Protein AF-A0A4R1UCJ8-F1 (afdb_monomer_lite)

Sequence (76 aa):
MDEDAVFAFGSALAAIGGLLEEKGLCTAKELAQSLRHAAMVHLKAEKKYHVRGEYLCAWAVSVKAAADGASAAPRH

Foldseek 3Di:
DPVVVLLVVLVVLLVVQVVCVVVVNDHLLVSLVVLQVVLVVQCPDDPVSNVVSVSSPSSSVSSVCSSVVVPDPDDD

Secondary structure (DSSP, 8-state):
--HHHHHHHHHHHHHHHHHHHHTTS--HHHHHHHHHHHHHHHHHS-GGGHHHHHHHHHHHHHHHHHHTT---PPP-

pLDDT: mean 84.88, std 15.07, range [35.59, 95.56]

Structure (mmCIF, N/CA/C/O backbone):
data_AF-A0A4R1UCJ8-F1
#
_entry.id   AF-A0A4R1UCJ8-F1
#
loop_
_atom_site.group_PDB
_atom_site.id
_atom_site.type_symbol
_atom_site.label_atom_id
_atom_site.label_alt_id
_atom_site.label_comp_id
_atom_site.label_asym_id
_atom_site.label_entity_id
_atom_site.label_seq_id
_atom_site.pdbx_PDB_ins_code
_atom_site.Cartn_x
_atom_site.Cartn_y
_atom_site.Cartn_z
_atom_site.occupancy
_atom_site.B_iso_or_equiv
_atom_site.auth_seq_id
_atom_site.auth_comp_id
_atom_site.auth_asym_id
_atom_site.auth_atom_id
_atom_site.pdbx_PDB_model_num
ATOM 1 N N . MET A 1 1 ? 1.665 0.441 -18.574 1.00 59.53 1 MET A N 1
ATOM 2 C CA . MET A 1 1 ? 1.449 -0.227 -17.277 1.00 59.53 1 MET A CA 1
ATOM 3 C C . MET A 1 1 ? 0.029 -0.760 -17.319 1.00 59.53 1 MET A C 1
ATOM 5 O O . MET A 1 1 ? -0.812 -0.037 -17.832 1.00 59.53 1 MET A O 1
ATOM 9 N N . ASP A 1 2 ? -0.222 -2.005 -16.918 1.00 78.44 2 ASP A N 1
ATOM 10 C CA . ASP A 1 2 ? -1.597 -2.525 -16.832 1.00 78.44 2 ASP A CA 1
ATOM 11 C C . ASP A 1 2 ? -2.221 -1.969 -15.548 1.00 78.44 2 ASP A C 1
ATOM 13 O O . ASP A 1 2 ? -1.940 -2.457 -14.455 1.00 78.44 2 ASP A O 1
ATOM 17 N N . GLU A 1 3 ? -2.931 -0.850 -15.669 1.00 74.88 3 GLU A N 1
ATOM 18 C CA . GLU A 1 3 ? -3.439 -0.082 -14.528 1.00 74.88 3 GLU A CA 1
ATOM 19 C C . GLU A 1 3 ? -4.430 -0.893 -13.684 1.00 74.88 3 GLU A C 1
ATOM 21 O O . GLU A 1 3 ? -4.380 -0.822 -12.454 1.00 74.88 3 GLU A O 1
ATOM 26 N N . ASP A 1 4 ? -5.242 -1.742 -14.315 1.00 78.00 4 ASP A N 1
ATOM 27 C CA . ASP A 1 4 ? -6.230 -2.581 -13.635 1.00 78.00 4 ASP A CA 1
ATOM 28 C C . ASP A 1 4 ? -5.554 -3.591 -12.706 1.00 78.00 4 ASP A C 1
ATOM 30 O O . ASP A 1 4 ? -5.933 -3.729 -11.537 1.00 78.00 4 ASP A O 1
ATOM 34 N N . ALA A 1 5 ? -4.493 -4.249 -13.183 1.00 77.06 5 ALA A N 1
ATOM 35 C CA . ALA A 1 5 ? -3.707 -5.154 -12.351 1.00 77.06 5 ALA A CA 1
ATOM 36 C C . ALA A 1 5 ? -3.070 -4.412 -11.161 1.00 77.06 5 ALA A C 1
ATOM 38 O O . ALA A 1 5 ? -3.062 -4.921 -10.037 1.00 77.06 5 ALA A O 1
ATOM 39 N N . VAL A 1 6 ? -2.571 -3.190 -11.370 1.00 79.75 6 VAL A N 1
ATOM 40 C CA . VAL A 1 6 ? -1.961 -2.383 -10.299 1.00 79.75 6 VAL A CA 1
ATOM 41 C C . VAL A 1 6 ? -2.969 -2.023 -9.221 1.00 79.75 6 VAL A C 1
ATOM 43 O O . VAL A 1 6 ? -2.668 -2.194 -8.036 1.00 79.75 6 VAL A O 1
ATOM 46 N N . PHE A 1 7 ? 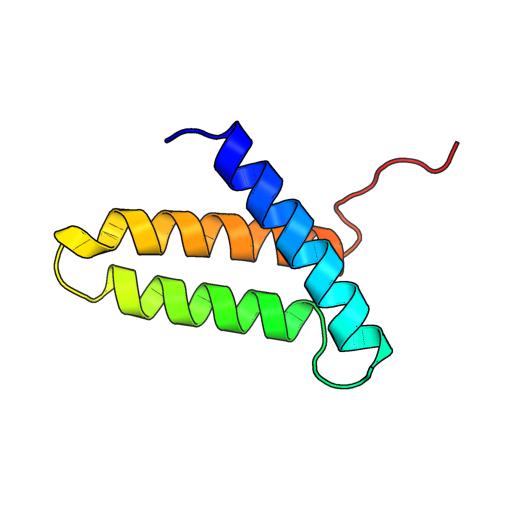-4.156 -1.564 -9.612 1.00 78.25 7 PHE A N 1
ATOM 47 C CA . PHE A 1 7 ? -5.209 -1.222 -8.664 1.00 78.25 7 PHE A CA 1
ATOM 48 C C . PHE A 1 7 ? -5.734 -2.457 -7.930 1.00 78.25 7 PHE A C 1
ATOM 50 O O . PHE A 1 7 ? -5.871 -2.403 -6.708 1.00 78.25 7 PHE A O 1
ATOM 57 N N . ALA A 1 8 ? -5.921 -3.588 -8.619 1.00 85.25 8 ALA A N 1
ATOM 58 C CA . ALA A 1 8 ? -6.358 -4.836 -7.992 1.00 85.25 8 ALA A CA 1
ATOM 59 C C . ALA A 1 8 ? -5.378 -5.313 -6.903 1.00 85.25 8 ALA A C 1
ATOM 61 O O . ALA A 1 8 ? -5.794 -5.642 -5.788 1.00 85.25 8 ALA A O 1
ATOM 62 N N . PHE A 1 9 ? -4.070 -5.288 -7.184 1.00 88.19 9 PHE A N 1
ATOM 63 C CA . PHE A 1 9 ? -3.050 -5.620 -6.183 1.00 88.19 9 PHE A CA 1
ATOM 64 C C . PHE A 1 9 ? -2.993 -4.596 -5.044 1.00 88.19 9 PHE A C 1
ATOM 66 O O . PHE A 1 9 ? -2.866 -4.987 -3.883 1.00 88.19 9 PHE A O 1
ATOM 73 N N . GLY A 1 10 ? -3.147 -3.303 -5.341 1.00 87.38 10 GLY A N 1
ATOM 74 C CA . GLY A 1 10 ? -3.250 -2.255 -4.324 1.00 87.38 10 GLY A CA 1
ATOM 75 C C . GLY A 1 10 ? -4.430 -2.471 -3.368 1.00 87.38 10 GLY A C 1
ATOM 76 O O . GLY A 1 10 ? -4.260 -2.367 -2.153 1.00 87.38 10 GLY A O 1
ATOM 77 N N . SER A 1 11 ? -5.604 -2.839 -3.890 1.00 86.50 11 SER A N 1
ATOM 78 C CA . SER A 1 11 ? -6.797 -3.164 -3.094 1.00 86.50 11 SER A CA 1
ATOM 79 C C . SER A 1 11 ? -6.616 -4.430 -2.255 1.00 86.50 11 SER A C 1
ATOM 81 O O . SER A 1 11 ? -6.994 -4.445 -1.083 1.00 86.50 11 SER A O 1
ATOM 83 N N . ALA A 1 12 ? -5.990 -5.474 -2.807 1.00 92.50 12 ALA A N 1
ATOM 84 C CA . ALA A 1 12 ? -5.667 -6.681 -2.046 1.00 92.50 12 ALA A CA 1
ATOM 85 C C . ALA A 1 12 ? -4.701 -6.379 -0.886 1.00 92.50 12 ALA A C 1
ATOM 87 O O . ALA A 1 12 ? -4.912 -6.838 0.237 1.00 92.50 12 ALA A O 1
ATOM 88 N N . LEU A 1 13 ? -3.675 -5.556 -1.126 1.00 92.94 13 LEU A N 1
ATOM 89 C CA . LEU A 1 13 ? -2.732 -5.121 -0.092 1.00 92.94 13 LEU A CA 1
ATOM 90 C C . LEU A 1 13 ? -3.400 -4.249 0.976 1.00 92.94 13 LEU A C 1
ATOM 92 O O . LEU A 1 13 ? -3.059 -4.371 2.149 1.00 92.94 13 LEU A O 1
ATOM 96 N N . ALA A 1 14 ? -4.371 -3.414 0.602 1.00 90.50 14 ALA A N 1
ATOM 97 C CA . ALA A 1 14 ? -5.168 -2.652 1.559 1.00 90.50 14 ALA A CA 1
ATOM 98 C C . ALA A 1 14 ? -5.996 -3.568 2.478 1.00 90.50 14 ALA A C 1
ATOM 100 O O . ALA A 1 14 ? -5.994 -3.374 3.693 1.00 90.50 14 ALA A O 1
ATOM 101 N N . ALA A 1 15 ? -6.639 -4.602 1.922 1.00 91.44 15 ALA A N 1
ATOM 102 C CA . ALA A 1 15 ? -7.372 -5.596 2.709 1.00 91.44 15 ALA A CA 1
ATOM 103 C C . ALA A 1 15 ? -6.446 -6.364 3.669 1.00 91.44 15 ALA A C 1
ATOM 105 O O . ALA A 1 15 ? -6.773 -6.539 4.842 1.00 91.44 15 ALA A O 1
ATOM 106 N N . ILE A 1 16 ? -5.258 -6.762 3.201 1.00 91.81 16 ILE A N 1
ATOM 107 C CA . ILE A 1 16 ? -4.229 -7.378 4.052 1.00 91.81 16 ILE A CA 1
ATOM 108 C C . ILE A 1 16 ? -3.788 -6.408 5.155 1.00 91.81 16 ILE A C 1
ATOM 110 O O . ILE A 1 16 ? -3.661 -6.824 6.302 1.00 91.81 16 ILE A O 1
ATOM 114 N N . GLY A 1 17 ? -3.599 -5.124 4.841 1.00 90.94 17 GLY A N 1
ATOM 115 C CA . GLY A 1 17 ? -3.260 -4.089 5.820 1.00 90.94 17 GLY A CA 1
ATOM 116 C C . GLY A 1 17 ? -4.272 -3.994 6.957 1.00 90.94 17 GLY A C 1
ATOM 117 O O . GLY A 1 17 ? -3.868 -4.002 8.116 1.00 90.94 17 GLY A O 1
ATOM 118 N N . GLY A 1 18 ? -5.570 -4.004 6.636 1.00 89.12 18 GLY A N 1
ATOM 119 C CA . GLY A 1 18 ? -6.634 -4.048 7.644 1.00 89.12 18 GLY A CA 1
ATOM 120 C C . GLY A 1 18 ? -6.563 -5.300 8.525 1.00 89.12 18 GLY A C 1
ATOM 121 O O . GLY A 1 18 ? -6.602 -5.194 9.746 1.00 89.12 18 GLY A O 1
ATOM 122 N N . LEU A 1 19 ? -6.356 -6.481 7.928 1.00 90.62 19 LEU A N 1
ATOM 123 C CA . LEU A 1 19 ? -6.222 -7.740 8.678 1.00 90.62 19 LEU A CA 1
ATOM 124 C C . LEU A 1 19 ? -4.994 -7.764 9.603 1.00 90.62 19 LEU A C 1
ATOM 126 O O . LEU A 1 19 ? -5.035 -8.364 10.678 1.00 90.62 19 LEU A O 1
ATOM 130 N N . LEU A 1 20 ? -3.877 -7.166 9.183 1.00 90.69 20 LEU A N 1
ATOM 131 C CA . LEU A 1 20 ? -2.668 -7.062 10.007 1.00 90.69 20 LEU A CA 1
ATOM 132 C C . LEU A 1 20 ? -2.867 -6.091 11.177 1.00 90.69 20 LEU A C 1
ATOM 134 O O . LEU A 1 20 ? -2.386 -6.366 12.279 1.00 90.69 20 LEU A O 1
ATOM 138 N N . GLU A 1 21 ? -3.604 -5.005 10.948 1.00 90.69 21 GLU A N 1
ATOM 139 C CA . GLU A 1 21 ? -3.945 -4.006 11.963 1.00 90.69 21 GLU A CA 1
ATOM 140 C C . GLU A 1 21 ? -4.909 -4.570 13.011 1.00 90.69 21 GLU A C 1
ATOM 142 O O . GLU A 1 21 ? -4.652 -4.429 14.206 1.00 90.69 21 GLU A O 1
ATOM 147 N N . GLU A 1 22 ? -5.931 -5.325 12.596 1.00 90.62 22 GLU A N 1
ATOM 148 C CA . GLU A 1 22 ? -6.832 -6.054 13.506 1.00 90.62 22 GLU A CA 1
ATOM 149 C C . GLU A 1 22 ? -6.087 -7.042 14.414 1.00 90.62 22 GLU A C 1
ATOM 151 O O . GLU A 1 22 ? -6.464 -7.253 15.567 1.00 90.62 22 GLU A O 1
ATOM 156 N N . LYS A 1 23 ? -5.004 -7.641 13.908 1.00 92.75 23 LYS A N 1
ATOM 157 C CA . LYS A 1 23 ? -4.152 -8.563 14.671 1.00 92.75 23 LYS A CA 1
ATOM 158 C C . LYS A 1 23 ? -3.085 -7.859 15.513 1.00 92.75 23 LYS A C 1
ATOM 160 O O . LYS A 1 23 ? -2.316 -8.544 16.185 1.00 92.75 23 LYS A O 1
ATOM 165 N N . GLY A 1 24 ? -3.008 -6.527 15.469 1.00 90.88 24 GLY A N 1
ATOM 166 C CA . GLY A 1 24 ? -2.007 -5.741 16.191 1.00 90.88 24 GLY A CA 1
ATOM 167 C C . GLY A 1 24 ? -0.568 -5.964 15.709 1.00 90.88 24 GLY A C 1
ATOM 168 O O . GLY A 1 24 ? 0.364 -5.736 16.475 1.00 90.88 24 GLY A O 1
ATOM 169 N N . LEU A 1 25 ? -0.374 -6.442 14.472 1.00 93.19 25 LEU A N 1
ATOM 170 C CA . LEU A 1 25 ? 0.954 -6.722 13.909 1.00 93.19 25 LEU A CA 1
ATOM 171 C C . LEU A 1 25 ? 1.610 -5.465 13.329 1.00 93.19 25 LEU A C 1
ATOM 173 O O . LEU A 1 25 ? 2.804 -5.247 13.522 1.00 93.19 25 LEU A O 1
ATOM 177 N N . CYS A 1 26 ? 0.832 -4.659 12.608 1.00 91.88 26 CYS A N 1
ATOM 178 C CA . CYS A 1 26 ? 1.205 -3.329 12.136 1.00 91.88 26 CYS A CA 1
ATOM 179 C C . CYS A 1 26 ? -0.051 -2.559 11.725 1.00 91.88 26 CYS A C 1
ATOM 181 O O . CYS A 1 26 ? -1.039 -3.158 11.306 1.00 91.88 26 CYS A O 1
ATOM 183 N N . THR A 1 27 ? 0.005 -1.237 11.761 1.00 91.38 27 THR A N 1
ATOM 184 C CA . THR A 1 27 ? -1.028 -0.370 11.189 1.00 91.38 27 THR A CA 1
ATOM 185 C C . THR A 1 27 ? -1.011 -0.433 9.659 1.00 91.38 27 THR A C 1
ATOM 187 O O . THR A 1 27 ? 0.041 -0.622 9.034 1.00 91.38 27 THR A O 1
ATOM 190 N N . ALA A 1 28 ? -2.152 -0.186 9.010 1.00 89.44 28 ALA A N 1
ATOM 191 C CA . ALA A 1 28 ? -2.196 -0.095 7.548 1.00 89.44 28 ALA A CA 1
ATOM 192 C C . ALA A 1 28 ? -1.277 1.026 7.000 1.00 89.44 28 ALA A C 1
ATOM 194 O O . ALA A 1 28 ? -0.746 0.936 5.888 1.00 89.44 28 ALA A O 1
ATOM 195 N N . LYS A 1 29 ? -1.013 2.063 7.810 1.00 90.69 29 LYS A N 1
ATOM 196 C CA . LYS A 1 29 ? -0.058 3.141 7.499 1.00 90.69 29 LYS A CA 1
ATOM 197 C C . LYS A 1 29 ? 1.393 2.667 7.506 1.00 90.69 29 LYS A C 1
ATOM 199 O O . LYS A 1 29 ? 2.149 3.058 6.614 1.00 90.69 29 LYS A O 1
ATOM 204 N N . GLU A 1 30 ? 1.777 1.831 8.465 1.00 93.31 30 GLU A N 1
ATOM 205 C CA . GLU A 1 30 ? 3.109 1.218 8.504 1.00 93.31 30 GLU A CA 1
ATOM 206 C C . GLU A 1 30 ? 3.325 0.312 7.291 1.00 93.31 30 GLU A C 1
ATOM 208 O O . GLU A 1 30 ? 4.358 0.425 6.632 1.00 93.31 30 GLU A O 1
ATOM 213 N N . LEU A 1 31 ? 2.319 -0.483 6.904 1.00 93.56 31 LEU A N 1
ATOM 214 C CA . LEU A 1 31 ? 2.388 -1.294 5.684 1.00 93.56 31 LEU A CA 1
ATOM 215 C C . LEU A 1 31 ? 2.624 -0.428 4.433 1.00 93.56 31 LEU A C 1
ATOM 217 O O . LEU A 1 31 ? 3.514 -0.719 3.627 1.00 93.56 31 LEU A O 1
ATOM 221 N N . ALA A 1 32 ? 1.873 0.667 4.280 1.00 94.06 32 ALA A N 1
ATOM 222 C CA . ALA A 1 32 ? 2.064 1.601 3.171 1.00 94.06 32 ALA A CA 1
ATOM 223 C C . ALA A 1 32 ? 3.477 2.216 3.163 1.00 94.06 32 ALA A C 1
ATOM 225 O O . ALA A 1 32 ? 4.093 2.372 2.103 1.00 94.06 32 ALA A O 1
ATOM 226 N N . GLN A 1 33 ? 4.022 2.547 4.337 1.00 95.00 33 GLN A N 1
ATOM 227 C CA . GLN A 1 33 ? 5.391 3.049 4.463 1.00 95.00 33 GLN A CA 1
ATOM 228 C C . GLN A 1 33 ? 6.435 1.988 4.096 1.00 95.00 33 GLN A C 1
ATOM 230 O O . GLN A 1 33 ? 7.385 2.316 3.382 1.00 95.00 33 GLN A O 1
ATOM 235 N N . SER A 1 34 ? 6.254 0.730 4.505 1.00 95.56 34 SER A N 1
ATOM 236 C CA . SER A 1 34 ? 7.143 -0.376 4.127 1.00 95.56 34 SER A CA 1
ATOM 237 C C . SER A 1 34 ? 7.168 -0.598 2.614 1.00 95.56 34 SER A C 1
ATOM 239 O O . SER A 1 34 ? 8.248 -0.713 2.031 1.00 95.56 34 SER A O 1
ATOM 241 N N . LEU A 1 35 ? 6.004 -0.569 1.954 1.00 94.75 35 LEU A N 1
ATOM 242 C CA . LEU A 1 35 ? 5.911 -0.663 0.492 1.00 94.75 35 LEU A CA 1
ATOM 243 C C . LEU A 1 35 ? 6.642 0.496 -0.193 1.00 94.75 35 LEU A C 1
ATOM 245 O O . LEU A 1 35 ? 7.419 0.282 -1.124 1.00 94.75 35 LEU A O 1
ATOM 249 N N . ARG A 1 36 ? 6.462 1.724 0.307 1.00 94.75 36 ARG A N 1
ATOM 250 C CA . ARG A 1 36 ? 7.163 2.901 -0.220 1.00 94.75 36 ARG A CA 1
ATO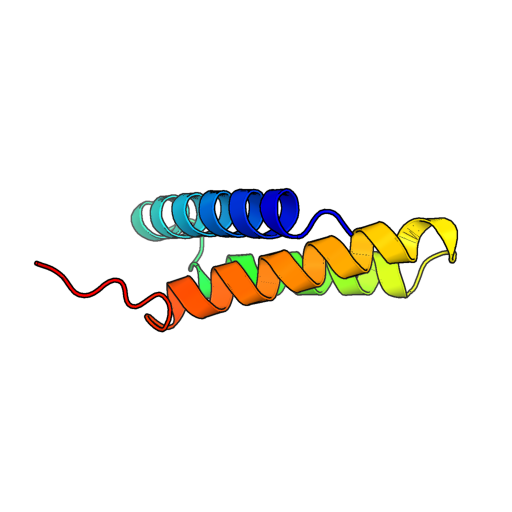M 251 C C . ARG A 1 36 ? 8.672 2.822 0.003 1.00 94.75 36 ARG A C 1
ATOM 253 O O . ARG A 1 36 ? 9.438 3.231 -0.866 1.00 94.75 36 ARG A O 1
ATOM 260 N N . HIS A 1 37 ? 9.118 2.290 1.136 1.00 95.31 37 HIS A N 1
ATOM 261 C CA . HIS A 1 37 ? 10.537 2.065 1.386 1.00 95.31 37 HIS A CA 1
ATOM 262 C C . HIS A 1 37 ? 11.122 1.058 0.385 1.00 95.31 37 HIS A C 1
ATOM 264 O O . HIS A 1 37 ? 12.133 1.355 -0.253 1.00 95.31 37 HIS A O 1
ATOM 270 N N . ALA A 1 38 ? 10.451 -0.078 0.170 1.00 94.12 38 ALA A N 1
ATOM 271 C CA . ALA A 1 38 ? 10.848 -1.066 -0.834 1.00 94.12 38 ALA A CA 1
ATOM 272 C C . ALA A 1 38 ? 10.877 -0.464 -2.250 1.00 94.12 38 ALA A C 1
ATOM 274 O O . ALA A 1 38 ? 11.833 -0.682 -2.998 1.00 94.12 38 ALA A O 1
ATOM 275 N N . ALA A 1 39 ? 9.889 0.368 -2.595 1.00 94.50 39 ALA A N 1
ATOM 276 C CA . ALA A 1 39 ? 9.866 1.100 -3.858 1.00 94.50 39 ALA A CA 1
ATOM 277 C C . ALA A 1 39 ? 11.136 1.942 -4.048 1.00 94.50 39 ALA A C 1
ATOM 279 O O . ALA A 1 39 ? 11.793 1.856 -5.085 1.00 94.50 39 ALA A O 1
ATOM 280 N N . MET A 1 40 ? 11.534 2.698 -3.020 1.00 94.62 40 MET A N 1
ATOM 281 C CA . MET A 1 40 ? 12.744 3.522 -3.061 1.00 94.62 40 MET A CA 1
ATOM 282 C C . MET A 1 40 ? 14.026 2.696 -3.195 1.00 94.62 40 MET A C 1
ATOM 284 O O . MET A 1 40 ? 14.963 3.157 -3.845 1.00 94.62 40 MET A O 1
ATOM 288 N N . VAL A 1 41 ? 14.085 1.493 -2.618 1.00 94.94 41 VAL A N 1
ATOM 289 C CA . VAL A 1 41 ? 15.220 0.573 -2.814 1.00 94.94 41 VAL A CA 1
ATOM 290 C C . VAL A 1 41 ? 15.329 0.170 -4.286 1.00 94.94 41 VAL A C 1
ATOM 292 O O . VAL A 1 41 ? 16.414 0.245 -4.860 1.00 94.94 41 VAL A O 1
ATOM 295 N N . HIS A 1 42 ? 14.211 -0.175 -4.929 1.00 92.06 42 HIS A N 1
ATOM 296 C CA . HIS A 1 42 ? 14.192 -0.535 -6.349 1.00 92.06 42 HIS A CA 1
ATOM 297 C C . HIS A 1 42 ? 14.484 0.646 -7.284 1.00 92.06 42 HIS A C 1
ATOM 299 O O . HIS A 1 42 ? 15.195 0.469 -8.271 1.00 92.06 42 HIS A O 1
ATOM 305 N N . LEU A 1 43 ? 13.988 1.845 -6.966 1.00 91.06 43 LEU A N 1
ATOM 306 C CA . LEU A 1 43 ? 14.245 3.064 -7.746 1.00 91.06 43 LEU A CA 1
ATOM 307 C C . LEU A 1 43 ? 15.691 3.565 -7.626 1.00 91.06 43 LEU A C 1
ATOM 309 O O . LEU A 1 43 ? 16.166 4.277 -8.501 1.00 91.06 43 LEU A O 1
ATOM 313 N N . LYS A 1 44 ? 16.399 3.218 -6.546 1.00 92.19 44 LYS A N 1
ATOM 314 C CA . LYS A 1 44 ? 17.829 3.528 -6.380 1.00 92.19 44 LYS A CA 1
ATOM 315 C C . LYS A 1 44 ? 18.750 2.459 -6.973 1.00 92.19 44 LYS A C 1
ATOM 317 O O . LYS A 1 44 ? 19.958 2.673 -7.035 1.00 92.19 44 LYS A O 1
ATOM 322 N N . ALA A 1 45 ? 18.202 1.308 -7.356 1.00 92.38 45 ALA A N 1
ATOM 323 C CA . ALA A 1 45 ? 18.954 0.218 -7.957 1.00 92.38 45 ALA A CA 1
ATOM 324 C C . ALA A 1 45 ? 19.169 0.450 -9.468 1.00 92.38 45 ALA A C 1
ATOM 326 O O . ALA A 1 45 ? 18.927 1.527 -10.006 1.00 92.38 45 ALA A O 1
ATOM 327 N N . GLU A 1 46 ? 19.644 -0.574 -10.181 1.00 86.81 46 GLU A N 1
ATOM 328 C CA . GLU A 1 46 ? 19.776 -0.520 -11.640 1.00 86.81 46 GLU A CA 1
ATOM 329 C C . GLU A 1 46 ? 18.433 -0.233 -12.341 1.00 86.81 46 GLU A C 1
ATOM 331 O O . GLU A 1 46 ? 17.381 -0.714 -11.913 1.00 86.81 46 GLU A O 1
ATOM 336 N N . LYS A 1 47 ? 18.475 0.443 -13.503 1.00 89.06 47 LYS A N 1
ATOM 337 C CA . LYS A 1 47 ? 17.287 0.817 -14.305 1.00 89.06 47 LYS A CA 1
ATOM 338 C C . LYS A 1 47 ? 16.316 -0.338 -14.576 1.00 89.06 47 LYS A C 1
ATOM 340 O O . LYS A 1 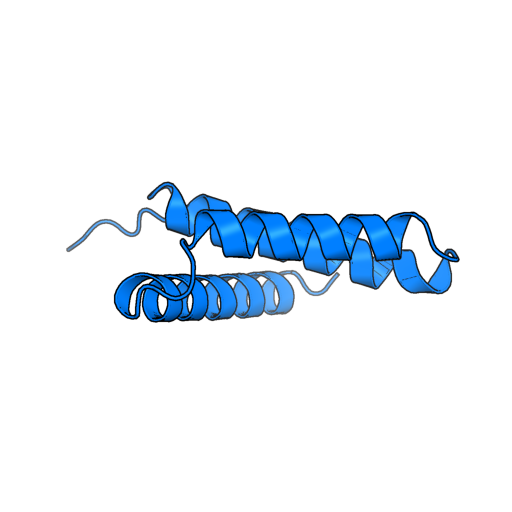47 ? 15.113 -0.114 -14.655 1.00 89.06 47 LYS A O 1
ATOM 345 N N . LYS A 1 48 ? 16.811 -1.578 -14.671 1.00 90.50 48 LYS A N 1
ATOM 346 C CA . LYS A 1 48 ? 15.980 -2.784 -14.859 1.00 90.50 48 LYS A CA 1
ATOM 347 C C . LYS A 1 48 ? 14.967 -3.022 -13.728 1.00 90.50 48 LYS A C 1
ATOM 349 O O . LYS A 1 48 ? 14.010 -3.767 -13.915 1.00 90.50 48 LYS A O 1
ATOM 354 N N . TYR A 1 49 ? 15.159 -2.397 -12.565 1.00 90.38 49 TYR A N 1
ATOM 355 C CA . TYR A 1 49 ? 14.276 -2.511 -11.405 1.00 90.38 49 TYR A CA 1
ATOM 356 C C . TYR A 1 49 ? 13.301 -1.341 -11.243 1.00 90.38 49 TYR A C 1
ATOM 358 O O . TYR A 1 49 ? 12.390 -1.450 -10.424 1.00 90.38 49 TYR A O 1
ATOM 366 N N . HIS A 1 50 ? 13.431 -0.262 -12.024 1.00 89.69 50 HIS A N 1
ATOM 367 C CA . HIS A 1 50 ? 12.587 0.932 -11.875 1.00 89.69 50 HIS A CA 1
ATOM 368 C C . HIS A 1 50 ? 11.096 0.620 -11.979 1.00 89.69 50 HIS A C 1
ATOM 370 O O . HIS A 1 50 ? 10.330 1.045 -11.123 1.00 89.69 50 HIS A O 1
ATOM 376 N N . VAL A 1 5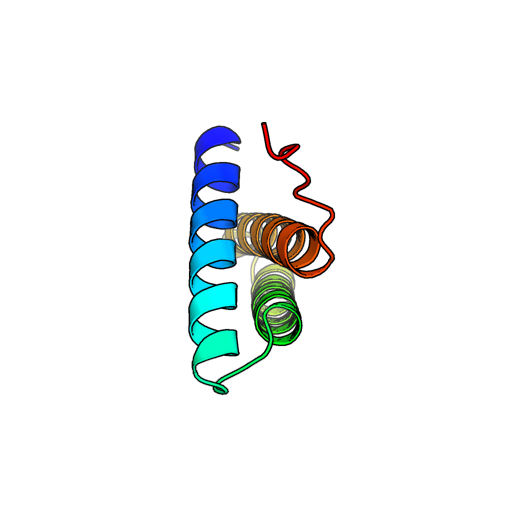1 ? 10.707 -0.207 -12.952 1.00 90.19 51 VAL A N 1
ATOM 377 C CA . VAL A 1 51 ? 9.306 -0.609 -13.156 1.00 90.19 51 VAL A CA 1
ATOM 378 C C . VAL A 1 51 ? 8.722 -1.269 -11.899 1.00 90.19 51 VAL A C 1
ATOM 380 O O . VAL A 1 51 ? 7.580 -1.021 -11.533 1.00 90.19 51 VAL A O 1
ATOM 383 N N . ARG A 1 52 ? 9.518 -2.071 -11.177 1.00 90.06 52 ARG A N 1
ATOM 384 C CA . ARG A 1 52 ? 9.089 -2.682 -9.905 1.00 90.06 52 ARG A CA 1
ATOM 385 C C . ARG A 1 52 ? 8.915 -1.632 -8.811 1.00 90.06 52 ARG A C 1
ATOM 387 O O . ARG A 1 52 ? 7.976 -1.716 -8.027 1.00 90.06 52 ARG A O 1
ATOM 394 N N . GLY A 1 53 ? 9.808 -0.645 -8.775 1.00 91.75 53 GLY A N 1
ATOM 395 C CA . GLY A 1 53 ? 9.706 0.497 -7.871 1.00 91.75 53 GLY A CA 1
ATOM 396 C C . GLY A 1 53 ? 8.447 1.331 -8.116 1.00 91.75 53 GLY A C 1
ATOM 397 O O . GLY A 1 53 ? 7.765 1.695 -7.164 1.00 91.75 53 GLY A O 1
ATOM 398 N N . GLU A 1 54 ? 8.090 1.572 -9.376 1.00 91.75 54 GLU A N 1
ATOM 399 C CA . GLU A 1 54 ? 6.865 2.291 -9.746 1.00 91.75 54 GLU A CA 1
ATOM 400 C C . GLU A 1 54 ? 5.601 1.542 -9.298 1.00 91.75 54 GLU A C 1
ATOM 402 O O . GLU A 1 54 ? 4.724 2.153 -8.685 1.00 91.75 54 GLU A O 1
ATOM 407 N N . TYR A 1 55 ? 5.544 0.218 -9.494 1.00 91.00 55 TYR A N 1
ATOM 408 C CA . TYR A 1 55 ? 4.438 -0.609 -8.994 1.00 91.00 55 TYR A CA 1
ATOM 409 C C . TYR A 1 55 ? 4.296 -0.543 -7.470 1.00 91.00 55 TYR A C 1
ATOM 411 O O . TYR A 1 55 ? 3.206 -0.303 -6.954 1.00 91.00 55 TYR A O 1
ATOM 419 N N . LEU A 1 56 ? 5.404 -0.694 -6.739 1.00 92.62 56 LEU A N 1
ATOM 420 C CA . LEU A 1 56 ? 5.401 -0.617 -5.276 1.00 92.62 56 LEU A CA 1
ATOM 421 C C . LEU A 1 56 ? 4.970 0.768 -4.773 1.00 92.62 56 LEU A C 1
ATOM 423 O O . LEU A 1 56 ? 4.259 0.862 -3.772 1.00 92.62 56 LEU A O 1
ATOM 427 N N . CYS A 1 57 ? 5.355 1.839 -5.473 1.00 92.81 57 CYS A N 1
ATOM 428 C CA . CYS A 1 57 ? 4.872 3.191 -5.194 1.00 92.81 57 CYS A CA 1
ATOM 429 C C . CYS A 1 57 ? 3.355 3.302 -5.384 1.00 92.81 57 CYS A C 1
ATOM 431 O O . CYS A 1 57 ? 2.681 3.841 -4.506 1.00 92.81 57 CYS A O 1
ATOM 433 N N . ALA A 1 58 ? 2.817 2.786 -6.492 1.00 91.44 58 ALA A N 1
ATOM 434 C CA . ALA A 1 58 ? 1.380 2.812 -6.756 1.00 91.44 58 ALA A CA 1
ATOM 435 C C . ALA A 1 58 ? 0.596 2.049 -5.674 1.00 91.44 58 ALA A C 1
ATOM 437 O O . ALA A 1 58 ? -0.350 2.587 -5.100 1.00 91.44 58 ALA A O 1
ATOM 438 N N . TRP A 1 59 ? 1.052 0.852 -5.297 1.00 93.44 59 TRP A N 1
ATOM 439 C CA . TRP A 1 59 ? 0.421 0.070 -4.231 1.00 93.44 59 TRP A CA 1
ATOM 440 C C . TRP A 1 59 ? 0.500 0.748 -2.862 1.00 93.44 59 TRP A C 1
ATOM 442 O O . TRP A 1 59 ? -0.483 0.747 -2.122 1.00 93.44 59 TRP A O 1
ATOM 452 N N . ALA A 1 60 ? 1.635 1.370 -2.529 1.00 93.44 60 ALA A N 1
ATOM 453 C CA . ALA A 1 60 ? 1.778 2.138 -1.293 1.00 93.44 60 ALA A CA 1
ATOM 454 C C . ALA A 1 60 ? 0.765 3.293 -1.215 1.00 93.44 60 ALA A C 1
ATOM 456 O O . ALA A 1 60 ? 0.223 3.565 -0.142 1.00 93.44 60 ALA A O 1
ATOM 457 N N . VAL A 1 61 ? 0.490 3.960 -2.342 1.00 91.06 61 VAL A N 1
ATOM 458 C CA . VAL A 1 61 ? -0.534 5.010 -2.428 1.00 91.06 61 VAL A CA 1
ATOM 459 C C . VAL A 1 61 ? -1.930 4.430 -2.206 1.00 91.06 61 VAL A C 1
ATOM 461 O O . VAL A 1 61 ? -2.674 4.986 -1.402 1.00 91.06 61 VAL A O 1
ATOM 464 N N . SER A 1 62 ? -2.269 3.303 -2.839 1.00 89.69 62 SER A N 1
ATOM 465 C CA . SER A 1 62 ? -3.570 2.642 -2.654 1.00 89.69 62 SER A CA 1
ATOM 466 C C . SER A 1 62 ? -3.809 2.219 -1.203 1.00 89.69 62 SER A C 1
ATOM 468 O O . SER A 1 62 ? -4.857 2.527 -0.638 1.00 89.69 62 SER A O 1
ATOM 470 N N . VAL A 1 63 ? -2.822 1.573 -0.572 1.00 90.50 63 VAL A N 1
ATOM 471 C CA . VAL A 1 63 ? -2.920 1.133 0.831 1.00 90.50 63 VAL A CA 1
ATOM 472 C C . VAL A 1 63 ? -3.065 2.334 1.758 1.00 90.50 63 VAL A C 1
ATOM 474 O O . VAL A 1 63 ? -3.912 2.324 2.647 1.00 90.50 63 VAL A O 1
ATOM 477 N N . LYS A 1 64 ? -2.297 3.406 1.522 1.00 91.06 64 LYS A N 1
ATOM 478 C CA . LYS A 1 64 ? -2.421 4.640 2.300 1.00 91.06 64 LYS A CA 1
ATOM 479 C C . LYS A 1 64 ? -3.803 5.277 2.139 1.00 91.06 64 LYS A C 1
ATOM 481 O O . LYS A 1 64 ? -4.397 5.663 3.136 1.00 91.06 64 LYS A O 1
ATOM 486 N N . ALA A 1 65 ? -4.323 5.371 0.916 1.00 87.81 65 ALA A N 1
ATOM 487 C CA . ALA A 1 65 ? -5.643 5.944 0.659 1.00 87.81 65 ALA A CA 1
ATOM 488 C C . ALA A 1 65 ? -6.760 5.145 1.350 1.00 87.81 65 ALA A C 1
ATOM 490 O O . ALA A 1 65 ? -7.681 5.735 1.912 1.00 87.81 65 ALA A O 1
ATOM 491 N N . ALA A 1 66 ? -6.659 3.814 1.365 1.00 85.81 66 ALA A N 1
ATOM 492 C CA . ALA A 1 66 ? -7.573 2.964 2.120 1.00 85.81 66 ALA A CA 1
ATOM 493 C C . ALA A 1 66 ? -7.440 3.175 3.639 1.00 85.81 66 ALA A C 1
ATOM 495 O O . ALA A 1 66 ? -8.450 3.359 4.314 1.00 85.81 66 ALA A O 1
ATOM 496 N N . ALA A 1 67 ? -6.210 3.229 4.160 1.00 84.81 67 ALA A N 1
ATOM 497 C CA . ALA A 1 67 ? -5.927 3.457 5.579 1.00 84.81 67 ALA A CA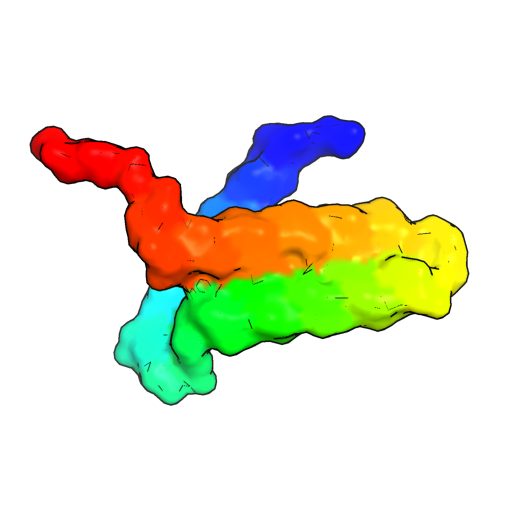 1
ATOM 498 C C . ALA A 1 67 ? -6.385 4.839 6.077 1.00 84.81 67 ALA A C 1
ATOM 500 O O . ALA A 1 67 ? -6.829 4.984 7.212 1.00 84.81 67 ALA A O 1
ATOM 501 N N . ASP A 1 68 ? -6.287 5.864 5.230 1.00 83.88 68 ASP A N 1
ATOM 502 C CA . ASP A 1 68 ? -6.746 7.223 5.529 1.00 83.88 68 ASP A CA 1
ATOM 503 C C . ASP A 1 68 ? -8.278 7.372 5.380 1.00 83.88 68 ASP A C 1
ATOM 505 O O . ASP A 1 68 ? -8.811 8.464 5.565 1.00 83.88 68 ASP A O 1
ATOM 509 N N . GLY A 1 69 ? -9.004 6.294 5.048 1.00 71.44 69 GLY A N 1
ATOM 510 C CA . GLY A 1 69 ? -10.454 6.320 4.829 1.00 71.44 69 GLY A CA 1
ATOM 511 C C . GLY A 1 69 ? -10.877 7.030 3.537 1.00 71.44 69 GLY A C 1
ATOM 512 O O . GLY A 1 69 ? -12.067 7.232 3.307 1.00 71.44 69 GLY A O 1
ATOM 513 N N . ALA A 1 70 ? -9.920 7.391 2.676 1.00 53.41 70 ALA A N 1
ATOM 514 C CA . ALA A 1 70 ? -10.158 8.042 1.389 1.00 53.41 70 ALA A CA 1
ATOM 515 C C . ALA A 1 70 ? -10.608 7.057 0.295 1.00 53.41 70 ALA A C 1
ATOM 517 O O . ALA A 1 70 ? -11.083 7.483 -0.756 1.00 53.41 70 ALA A O 1
ATOM 518 N N . SER A 1 71 ? -10.538 5.745 0.551 1.00 49.06 71 SER A N 1
ATOM 519 C CA . SER A 1 71 ? -11.254 4.727 -0.229 1.00 49.06 71 SER A CA 1
ATOM 520 C C . SER A 1 71 ? -12.736 4.704 0.172 1.00 49.06 71 SER A C 1
ATOM 522 O O . SER A 1 71 ? -13.261 3.698 0.646 1.00 49.06 71 SER A O 1
ATOM 524 N N . ALA A 1 72 ? -13.407 5.848 0.042 1.00 39.09 72 ALA A N 1
ATOM 525 C CA . ALA A 1 72 ? -14.831 5.974 0.295 1.00 39.09 72 ALA A CA 1
ATOM 526 C C . ALA A 1 72 ? -15.613 5.291 -0.836 1.00 39.09 72 ALA A C 1
ATOM 528 O O . ALA A 1 72 ? -15.947 5.913 -1.841 1.00 39.09 72 ALA A O 1
ATOM 529 N N . ALA A 1 73 ? -15.943 4.012 -0.661 1.00 35.91 73 ALA A N 1
ATOM 530 C CA . ALA A 1 73 ? -17.216 3.526 -1.174 1.00 35.91 73 ALA A CA 1
ATOM 531 C C . ALA A 1 73 ? -18.298 4.001 -0.182 1.00 35.91 73 ALA A C 1
ATOM 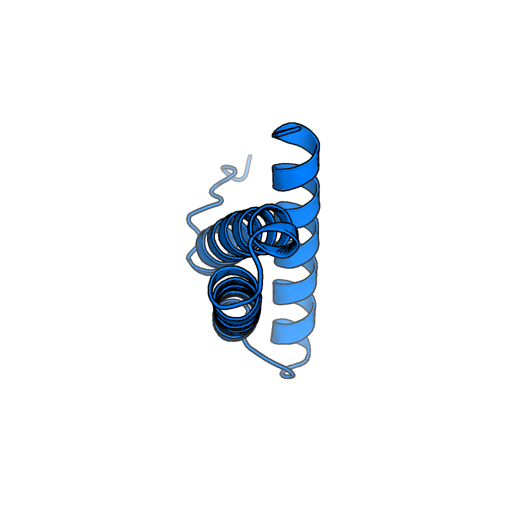533 O O . ALA A 1 73 ? -18.186 3.693 1.012 1.00 35.91 73 ALA A O 1
ATOM 534 N N . PRO A 1 74 ? -19.307 4.784 -0.606 1.00 38.69 74 PRO A N 1
ATOM 535 C CA . PRO A 1 74 ? -20.412 5.136 0.271 1.00 38.69 74 PRO A CA 1
ATOM 536 C C . PRO A 1 74 ? -21.128 3.848 0.679 1.00 38.69 74 PRO A C 1
ATOM 538 O O . PRO A 1 74 ? -21.458 3.015 -0.164 1.00 38.69 74 PRO A O 1
ATOM 541 N N . ARG A 1 75 ? -21.338 3.673 1.987 1.00 40.75 75 ARG A N 1
ATOM 542 C CA . ARG A 1 75 ? -22.217 2.625 2.507 1.00 40.75 75 ARG A CA 1
ATOM 543 C C . ARG A 1 75 ? -23.626 2.923 1.991 1.00 40.75 75 ARG A C 1
ATOM 545 O O . ARG A 1 75 ? -24.158 3.986 2.309 1.00 40.75 75 ARG A O 1
ATOM 552 N N . HIS A 1 76 ? -24.175 2.012 1.197 1.00 35.59 76 HIS A N 1
ATOM 553 C CA . HIS A 1 76 ? -25.587 1.966 0.829 1.00 35.59 76 HIS A CA 1
ATOM 554 C C . HIS A 1 76 ? -26.252 0.803 1.556 1.00 35.59 76 HIS A C 1
ATOM 556 O O . HIS A 1 76 ? -25.592 -0.256 1.671 1.00 35.59 76 HIS A O 1
#

Radius of gyration: 13.05 Å; chains: 1; bounding box: 45×17×34 Å